Protein AF-E0TIT5-F1 (afdb_monomer_lite)

Structure (mmCIF, N/CA/C/O backbone):
data_AF-E0TIT5-F1
#
_entry.id   AF-E0TIT5-F1
#
loop_
_atom_site.group_PDB
_atom_site.id
_atom_site.type_symbol
_atom_site.label_atom_id
_atom_site.label_alt_id
_atom_site.label_comp_id
_atom_site.label_asym_id
_atom_site.label_entity_id
_atom_site.label_seq_id
_atom_site.pdbx_PDB_ins_code
_atom_site.Cartn_x
_atom_site.Cartn_y
_atom_site.Cartn_z
_atom_site.occupancy
_atom_site.B_iso_or_equiv
_atom_site.auth_seq_id
_atom_site.auth_comp_id
_atom_site.auth_asym_id
_atom_site.auth_atom_id
_atom_site.pdbx_PDB_model_num
ATOM 1 N N . MET A 1 1 ? -2.519 -15.395 21.939 1.00 48.38 1 MET A N 1
ATOM 2 C CA . MET A 1 1 ? -2.012 -14.824 20.669 1.00 48.38 1 MET A CA 1
ATOM 3 C C . MET A 1 1 ? -3.014 -13.786 20.172 1.00 48.38 1 MET A C 1
ATOM 5 O O . MET A 1 1 ? -4.092 -14.163 19.736 1.00 48.38 1 MET A O 1
ATOM 9 N N . ASN A 1 2 ? -2.722 -12.489 20.317 1.00 56.88 2 ASN A N 1
ATOM 10 C CA . ASN A 1 2 ? -3.673 -11.427 19.960 1.00 56.88 2 ASN A CA 1
ATOM 11 C C . ASN A 1 2 ? -3.554 -11.068 18.476 1.00 56.88 2 ASN A C 1
ATOM 13 O O . ASN A 1 2 ? -2.645 -10.344 18.075 1.00 56.88 2 ASN A O 1
ATOM 17 N N . ASN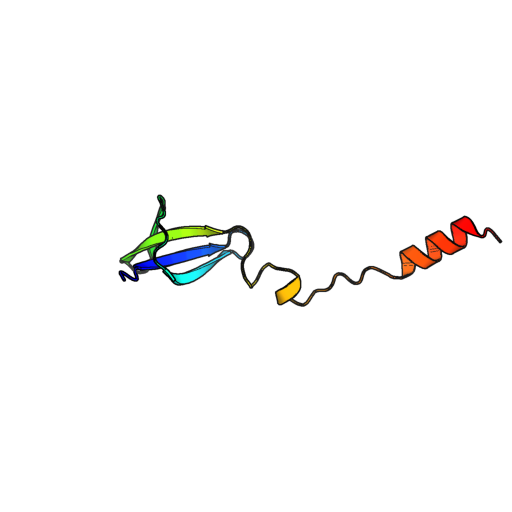 A 1 3 ? -4.501 -11.552 17.675 1.00 63.03 3 ASN A N 1
ATOM 18 C CA . ASN A 1 3 ? -4.579 -11.266 16.247 1.00 63.03 3 ASN A CA 1
ATOM 19 C C . ASN A 1 3 ? -5.298 -9.928 16.035 1.00 63.03 3 ASN A C 1
ATOM 21 O O . ASN A 1 3 ? -6.507 -9.828 16.249 1.00 63.03 3 ASN A O 1
ATOM 25 N N . LYS A 1 4 ? -4.567 -8.888 15.626 1.00 76.19 4 LYS A N 1
ATOM 26 C CA . LYS A 1 4 ? -5.141 -7.575 15.298 1.00 76.19 4 LYS A CA 1
ATOM 27 C C . LYS A 1 4 ? -5.330 -7.473 13.786 1.00 76.19 4 LYS A C 1
ATOM 29 O O . LYS A 1 4 ? -4.528 -7.989 13.016 1.00 76.19 4 LYS A O 1
ATOM 34 N N . LYS A 1 5 ? -6.405 -6.823 13.340 1.00 79.62 5 LYS A N 1
ATOM 35 C CA . LYS A 1 5 ? -6.618 -6.552 11.910 1.00 79.62 5 LYS A CA 1
ATOM 36 C C . LYS A 1 5 ? -5.803 -5.324 11.511 1.00 79.62 5 LYS A C 1
ATOM 38 O O . LYS A 1 5 ? -5.968 -4.260 12.109 1.00 79.62 5 LYS A O 1
ATOM 43 N N . ILE A 1 6 ? -4.930 -5.485 10.524 1.00 83.12 6 ILE A N 1
ATOM 44 C CA . ILE A 1 6 ? -4.032 -4.446 10.013 1.00 83.12 6 ILE A CA 1
ATOM 45 C C . ILE A 1 6 ? -4.363 -4.215 8.539 1.00 83.12 6 ILE A C 1
ATOM 47 O O . ILE A 1 6 ? -4.628 -5.168 7.806 1.00 83.12 6 ILE A O 1
ATOM 51 N N . ILE A 1 7 ? -4.372 -2.949 8.125 1.00 83.31 7 ILE A N 1
ATOM 52 C CA . ILE A 1 7 ? -4.477 -2.547 6.725 1.00 83.31 7 ILE A CA 1
ATOM 53 C C . ILE A 1 7 ? -3.068 -2.379 6.168 1.00 83.31 7 ILE A C 1
ATOM 55 O O . ILE A 1 7 ? -2.293 -1.542 6.632 1.00 83.31 7 ILE A O 1
ATOM 59 N N . PHE A 1 8 ? -2.767 -3.153 5.139 1.00 83.69 8 PHE A N 1
ATOM 60 C CA . PHE A 1 8 ? -1.587 -2.992 4.314 1.00 83.69 8 PHE A CA 1
ATOM 61 C C . PHE A 1 8 ? -1.948 -2.142 3.104 1.00 83.69 8 PHE A C 1
ATOM 63 O O . PHE A 1 8 ? -2.894 -2.467 2.391 1.00 83.69 8 PHE A O 1
ATOM 70 N N . PHE A 1 9 ? -1.225 -1.047 2.903 1.00 82.00 9 PHE A N 1
ATOM 71 C CA . PHE A 1 9 ? -1.349 -0.187 1.734 1.00 82.00 9 PHE A CA 1
ATOM 72 C C . PHE A 1 9 ? -0.113 -0.358 0.866 1.00 82.00 9 PHE A C 1
ATOM 74 O O . PHE A 1 9 ? 0.995 -0.048 1.309 1.00 82.00 9 PHE A O 1
ATOM 81 N N . ASP A 1 10 ? -0.316 -0.854 -0.346 1.00 82.19 10 ASP A N 1
ATOM 82 C CA . ASP A 1 10 ? 0.722 -0.894 -1.362 1.00 82.19 10 ASP A CA 1
ATOM 83 C C . ASP A 1 10 ? 0.781 0.457 -2.083 1.00 82.19 10 ASP A C 1
ATOM 85 O O . ASP A 1 10 ? -0.226 0.930 -2.611 1.00 82.19 10 ASP A O 1
ATOM 89 N N . ILE A 1 11 ? 1.961 1.073 -2.092 1.00 76.50 11 ILE A N 1
ATOM 90 C CA . ILE A 1 11 ? 2.213 2.361 -2.752 1.00 76.50 11 ILE A CA 1
ATOM 91 C C . ILE A 1 11 ? 2.224 2.199 -4.277 1.00 76.50 11 ILE A C 1
ATOM 93 O O . ILE A 1 11 ? 1.791 3.093 -4.996 1.00 76.50 11 ILE A O 1
ATOM 97 N N . SER A 1 12 ? 2.711 1.060 -4.769 1.00 72.88 12 SER A N 1
ATOM 98 C CA . SER A 1 12 ? 2.902 0.818 -6.203 1.00 72.88 12 SER A CA 1
ATOM 99 C C . SER A 1 12 ? 1.592 0.519 -6.933 1.00 72.88 12 SER A C 1
ATOM 101 O O . SER A 1 12 ? 1.397 0.951 -8.066 1.00 72.88 12 SER A O 1
ATOM 103 N N . SER A 1 13 ? 0.677 -0.173 -6.256 1.00 65.94 13 SER A N 1
ATOM 104 C CA . SER A 1 13 ? -0.580 -0.655 -6.841 1.00 65.94 13 SER A CA 1
ATOM 105 C C . SER A 1 13 ? -1.816 0.054 -6.274 1.00 65.94 13 SER A C 1
ATOM 107 O O . SER A 1 13 ? -2.935 -0.301 -6.627 1.00 65.94 13 SER A O 1
ATOM 109 N N . ASN A 1 14 ? -1.641 1.008 -5.345 1.00 75.81 14 ASN A N 1
ATOM 110 C CA . ASN A 1 14 ? -2.709 1.659 -4.567 1.00 75.81 14 ASN A CA 1
ATOM 111 C C . ASN A 1 14 ? -3.708 0.689 -3.892 1.00 75.81 14 ASN A C 1
ATOM 113 O O . ASN A 1 14 ? -4.804 1.086 -3.479 1.00 75.81 14 ASN A O 1
ATOM 117 N N . ASN A 1 15 ? -3.322 -0.576 -3.723 1.00 77.44 15 ASN A N 1
ATOM 118 C CA . ASN A 1 15 ? -4.180 -1.628 -3.197 1.00 77.44 15 ASN A CA 1
ATOM 119 C C . ASN A 1 15 ? -4.139 -1.671 -1.664 1.00 77.44 15 ASN A C 1
ATOM 121 O O . ASN A 1 15 ? -3.103 -1.439 -1.036 1.00 77.44 15 ASN A O 1
ATOM 125 N N . LYS A 1 16 ? -5.294 -1.967 -1.051 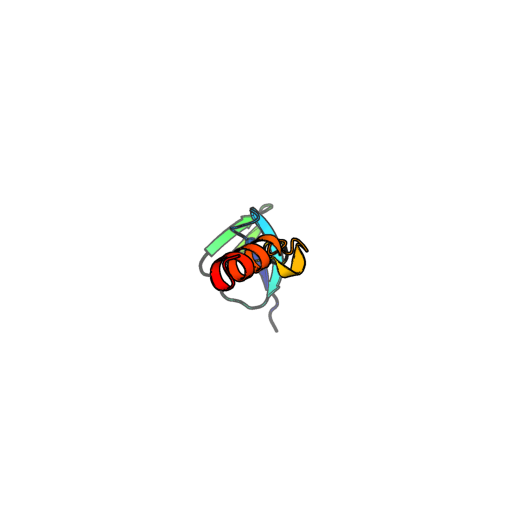1.00 83.69 16 LYS A N 1
ATOM 126 C CA . LYS A 1 16 ? -5.469 -2.054 0.408 1.00 83.69 16 LYS A CA 1
ATOM 127 C C . LYS A 1 16 ? -5.914 -3.456 0.808 1.00 83.69 16 LYS A C 1
ATOM 129 O O . LYS A 1 16 ? -7.014 -3.870 0.455 1.00 83.69 16 LYS A O 1
ATOM 134 N N . PHE A 1 17 ? -5.108 -4.145 1.610 1.00 84.00 17 PHE A N 1
ATOM 135 C 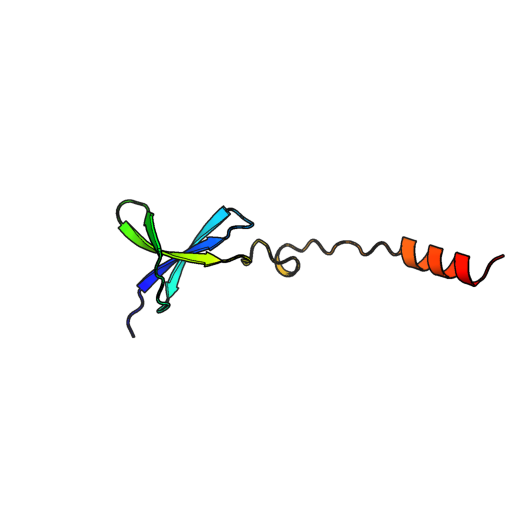CA . PHE A 1 17 ? -5.410 -5.487 2.113 1.00 84.00 17 PHE A CA 1
ATOM 136 C C . PHE A 1 17 ? -5.642 -5.457 3.622 1.00 84.00 17 PHE A C 1
ATOM 138 O O . PHE A 1 17 ? -4.862 -4.855 4.355 1.00 84.00 17 PHE A O 1
ATOM 145 N N . ILE A 1 18 ? -6.700 -6.115 4.102 1.00 84.44 18 ILE A N 1
ATOM 146 C CA . ILE A 1 18 ? -6.948 -6.298 5.539 1.00 84.44 18 ILE A CA 1
ATOM 147 C C . ILE A 1 18 ? -6.499 -7.707 5.907 1.00 84.44 18 ILE A C 1
ATOM 149 O O . ILE A 1 18 ? -7.085 -8.678 5.437 1.00 84.44 18 ILE A O 1
ATOM 153 N N . ILE A 1 19 ? -5.484 -7.822 6.759 1.00 84.44 19 ILE A N 1
ATOM 154 C CA . ILE A 1 19 ? -4.925 -9.114 7.175 1.00 84.44 19 ILE A CA 1
ATOM 155 C C . ILE A 1 19 ? -4.829 -9.151 8.703 1.00 84.44 19 ILE A C 1
ATOM 157 O O . ILE A 1 19 ? -4.596 -8.131 9.361 1.00 84.44 19 ILE A O 1
ATOM 161 N N . ASN A 1 20 ? -5.023 -10.334 9.282 1.00 84.38 20 ASN A N 1
ATOM 162 C CA . ASN A 1 20 ? -4.783 -10.571 10.700 1.00 84.38 20 ASN A CA 1
ATOM 163 C C . ASN A 1 20 ? -3.274 -10.679 10.951 1.00 84.38 20 ASN A C 1
ATOM 165 O O . ASN A 1 20 ? -2.618 -11.570 10.421 1.00 84.38 20 ASN A O 1
ATOM 169 N N . SER A 1 21 ? -2.719 -9.784 11.762 1.00 78.44 21 SER A N 1
ATOM 170 C CA . SER A 1 21 ? -1.294 -9.767 12.079 1.00 78.44 21 SER A CA 1
ATOM 171 C C . SER A 1 21 ? -1.029 -9.157 13.462 1.00 78.44 21 SER A C 1
ATOM 173 O O . SER A 1 21 ? -1.858 -8.435 14.017 1.00 78.44 21 SER A O 1
ATOM 175 N N . ASN A 1 22 ? 0.128 -9.471 14.049 1.00 79.12 22 ASN A N 1
ATOM 176 C CA . ASN A 1 22 ? 0.576 -8.933 15.341 1.00 79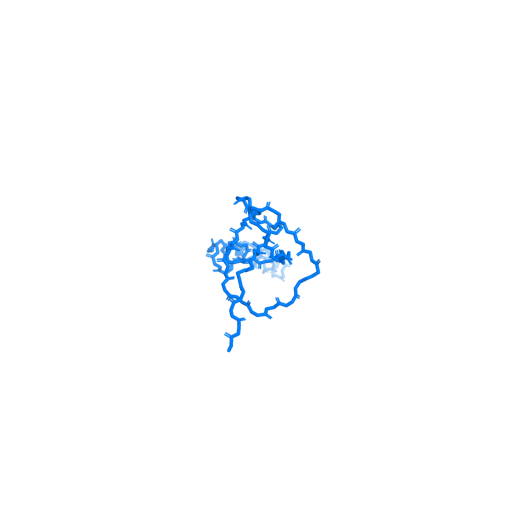.12 22 ASN A CA 1
ATOM 177 C C . ASN A 1 22 ? 1.649 -7.832 15.182 1.00 79.12 22 ASN A C 1
ATOM 179 O O . ASN A 1 22 ? 2.358 -7.490 16.127 1.00 79.12 22 ASN A O 1
ATOM 183 N N . ILE A 1 23 ? 1.803 -7.283 13.974 1.00 79.25 23 ILE A N 1
ATOM 184 C CA . ILE A 1 23 ? 2.793 -6.238 13.697 1.00 79.25 23 ILE A CA 1
ATOM 185 C C . ILE A 1 23 ? 2.356 -4.915 14.348 1.00 79.25 23 ILE A C 1
ATOM 187 O O . ILE A 1 23 ? 1.192 -4.516 14.292 1.00 79.25 23 ILE A O 1
ATOM 191 N N . LYS A 1 24 ? 3.304 -4.210 14.975 1.00 71.25 24 LYS A N 1
ATOM 192 C CA . LYS A 1 24 ? 3.082 -2.876 15.549 1.00 71.25 24 LYS A CA 1
ATOM 193 C C . LYS A 1 24 ? 3.328 -1.818 14.468 1.00 71.25 24 LYS A C 1
ATOM 195 O O . LYS A 1 24 ? 4.443 -1.720 13.967 1.00 71.25 24 LYS A O 1
ATOM 200 N N . SER A 1 25 ? 2.324 -1.009 14.130 1.00 74.94 25 SER A N 1
ATOM 201 C CA . SER A 1 25 ? 2.490 0.158 13.251 1.00 74.94 25 SER A CA 1
ATOM 202 C C . SER A 1 25 ? 2.269 1.459 14.025 1.00 74.94 25 SER A C 1
ATOM 204 O O . SER A 1 25 ? 1.468 1.510 14.957 1.00 74.94 25 SER A O 1
ATOM 206 N N . LYS A 1 26 ? 2.991 2.520 13.646 1.00 76.38 26 LYS A N 1
ATOM 207 C CA . LYS A 1 26 ? 2.806 3.871 14.210 1.00 76.38 26 LYS A CA 1
ATOM 208 C C . LYS A 1 26 ? 1.642 4.618 13.550 1.00 76.38 26 LYS A C 1
ATOM 210 O O . LYS A 1 26 ? 1.018 5.469 14.172 1.00 76.38 26 LYS A O 1
ATOM 215 N N . ASN A 1 27 ? 1.340 4.270 12.299 1.00 79.81 27 ASN A N 1
ATOM 216 C CA . ASN A 1 27 ? 0.345 4.961 11.491 1.00 79.81 27 ASN A CA 1
ATOM 217 C C . ASN A 1 27 ? -1.026 4.295 11.636 1.00 79.81 27 ASN A C 1
ATOM 219 O O . ASN A 1 27 ? -1.126 3.065 11.680 1.00 79.81 27 ASN A O 1
ATOM 223 N N . PHE A 1 28 ? -2.077 5.115 11.657 1.00 80.50 28 PHE A N 1
ATOM 224 C CA . PHE A 1 28 ? -3.470 4.681 11.710 1.00 80.50 28 PHE A CA 1
ATOM 225 C C . PHE A 1 28 ? -4.235 5.223 10.511 1.00 80.50 28 PHE A C 1
ATOM 227 O O . PHE A 1 28 ? -3.984 6.341 10.065 1.00 80.50 28 PHE A O 1
ATOM 234 N N . ILE A 1 29 ? -5.199 4.447 10.025 1.00 82.62 29 ILE A N 1
ATOM 235 C CA . ILE A 1 29 ? -6.160 4.903 9.026 1.00 82.62 29 ILE A CA 1
ATOM 236 C C . ILE A 1 29 ? -7.575 4.586 9.506 1.00 82.62 29 ILE A C 1
ATOM 238 O O . ILE A 1 29 ? -7.825 3.536 10.107 1.00 82.62 29 ILE A O 1
ATOM 242 N N . ILE A 1 30 ? -8.499 5.513 9.268 1.00 79.62 30 ILE A N 1
ATOM 243 C CA . ILE A 1 30 ? -9.922 5.289 9.508 1.00 79.62 30 ILE A CA 1
ATOM 244 C C . ILE A 1 30 ? -10.480 4.713 8.214 1.00 79.62 30 ILE A C 1
ATOM 246 O O . ILE A 1 30 ? -10.461 5.367 7.173 1.00 79.62 30 ILE A O 1
ATOM 250 N N . PHE A 1 31 ? -10.933 3.467 8.265 1.00 76.25 31 PHE A N 1
ATOM 251 C CA . PHE A 1 31 ? -11.533 2.799 7.119 1.00 76.25 31 PHE A CA 1
ATOM 252 C C . PHE A 1 31 ? -12.862 2.189 7.548 1.00 76.25 31 PHE A C 1
ATOM 254 O O . PHE A 1 31 ? -12.910 1.444 8.527 1.00 76.25 31 PHE A O 1
ATOM 261 N N . LYS A 1 32 ? -13.948 2.525 6.839 1.00 75.50 32 LYS A N 1
ATOM 262 C CA . LYS A 1 32 ? -15.314 2.062 7.155 1.00 75.50 32 LYS A CA 1
ATOM 263 C C . LYS A 1 32 ? -15.688 2.283 8.634 1.00 75.50 32 LYS A C 1
ATOM 265 O O . LYS A 1 32 ? -16.139 1.364 9.314 1.00 75.50 32 LYS A O 1
ATOM 270 N N . ASN A 1 33 ? -15.419 3.489 9.141 1.00 77.94 33 ASN A N 1
ATOM 271 C CA . ASN A 1 33 ? -15.689 3.929 10.520 1.00 77.94 33 ASN A CA 1
ATOM 272 C C . ASN A 1 33 ? -14.986 3.110 11.623 1.00 77.94 33 ASN A C 1
ATOM 274 O O . ASN A 1 33 ? -15.336 3.219 12.796 1.00 77.94 33 ASN A O 1
ATOM 278 N N . LYS A 1 34 ? -13.966 2.313 11.278 1.00 77.50 34 LYS A N 1
ATOM 279 C CA . LYS A 1 34 ? -13.120 1.591 12.235 1.00 77.50 34 LYS A CA 1
ATOM 280 C C . LYS A 1 34 ? -11.662 2.012 12.072 1.00 77.50 34 LYS A C 1
ATOM 282 O O . LYS A 1 34 ? -11.170 2.209 10.959 1.00 77.50 34 LYS A O 1
ATOM 287 N N . LYS A 1 35 ? -10.972 2.179 13.203 1.00 76.81 35 LYS A N 1
ATOM 288 C CA . LYS A 1 35 ? -9.555 2.550 13.245 1.00 76.81 35 LYS A CA 1
ATOM 289 C C . LYS A 1 35 ? -8.709 1.295 13.061 1.00 76.81 35 LYS A C 1
ATOM 291 O O . LYS A 1 35 ? -8.741 0.400 13.903 1.00 76.81 35 LYS A O 1
ATOM 296 N N . TYR A 1 36 ? -7.948 1.249 11.975 1.00 80.25 36 TYR A N 1
ATOM 297 C CA . TYR A 1 36 ? -7.017 0.163 11.692 1.00 80.25 36 TYR A CA 1
ATOM 298 C C . TYR A 1 36 ? -5.577 0.666 11.725 1.00 80.25 36 TYR A C 1
ATOM 300 O O . TYR A 1 36 ? -5.282 1.821 11.405 1.00 80.25 36 TYR A O 1
ATOM 308 N N . LEU A 1 37 ? -4.681 -0.232 12.121 1.00 80.88 37 LEU A N 1
ATOM 309 C CA . LEU A 1 37 ? -3.239 -0.057 11.998 1.00 80.88 37 LEU A CA 1
ATOM 310 C C . LEU A 1 37 ? -2.886 -0.050 10.506 1.00 80.88 37 LEU A C 1
ATOM 312 O O . LEU A 1 37 ? -3.334 -0.932 9.777 1.00 80.88 37 LEU A O 1
ATOM 316 N N . LEU A 1 38 ? -2.136 0.954 10.055 1.00 82.81 38 LEU A N 1
ATOM 317 C CA . LEU A 1 38 ? -1.710 1.104 8.667 1.00 82.81 38 LEU A CA 1
ATOM 318 C C . LEU A 1 38 ? -0.225 0.759 8.531 1.00 82.81 38 LEU A C 1
ATOM 320 O O . LEU A 1 38 ? 0.625 1.400 9.156 1.00 82.81 38 LEU A O 1
ATOM 324 N N . LEU A 1 39 ? 0.080 -0.189 7.651 1.00 83.56 39 LEU A N 1
ATOM 325 C CA . LEU A 1 39 ? 1.432 -0.469 7.177 1.00 83.56 39 LEU A CA 1
ATOM 326 C C . LEU A 1 39 ? 1.522 -0.129 5.695 1.00 83.56 39 LEU A C 1
ATOM 328 O O . LEU A 1 39 ? 0.761 -0.652 4.886 1.00 83.56 39 LEU A O 1
ATOM 332 N N . LYS A 1 40 ? 2.446 0.767 5.356 1.00 81.62 40 LYS A N 1
ATOM 333 C CA . LYS A 1 40 ? 2.779 1.077 3.967 1.00 81.62 40 LYS A CA 1
ATOM 334 C C . LYS A 1 40 ? 3.840 0.083 3.512 1.00 81.62 40 LYS A C 1
ATOM 336 O O . LYS A 1 40 ? 4.843 -0.074 4.204 1.00 81.62 40 LYS A O 1
ATOM 341 N N . ILE A 1 41 ? 3.593 -0.590 2.399 1.00 79.81 41 ILE A N 1
ATOM 342 C CA . ILE A 1 41 ? 4.522 -1.531 1.777 1.00 79.81 41 ILE A CA 1
ATOM 343 C C . ILE A 1 41 ? 4.812 -1.033 0.357 1.00 79.81 41 ILE A C 1
ATOM 345 O O . ILE A 1 41 ? 3.948 -0.442 -0.290 1.00 79.81 41 ILE A O 1
ATOM 349 N N . GLU A 1 42 ? 6.040 -1.243 -0.105 1.00 70.75 42 GLU A N 1
ATOM 350 C CA . GLU A 1 42 ? 6.494 -0.832 -1.439 1.00 70.75 42 GLU A CA 1
ATOM 351 C C . GLU A 1 42 ? 6.175 -1.867 -2.526 1.00 70.75 42 GLU A C 1
ATOM 353 O O . GLU A 1 42 ? 6.006 -1.509 -3.687 1.00 70.75 42 GLU A O 1
ATOM 358 N N . ILE A 1 43 ? 6.103 -3.148 -2.156 1.00 69.06 43 ILE A N 1
ATOM 359 C CA . ILE A 1 43 ? 5.922 -4.276 -3.070 1.00 69.06 43 ILE A CA 1
ATOM 360 C C . ILE A 1 43 ? 4.857 -5.214 -2.492 1.00 69.06 43 ILE A C 1
ATOM 362 O O . ILE A 1 43 ? 4.999 -5.705 -1.371 1.00 69.06 43 ILE A O 1
ATOM 366 N N . SER A 1 44 ? 3.803 -5.497 -3.250 1.00 71.88 44 SER A N 1
ATOM 367 C CA . SER A 1 44 ? 2.808 -6.515 -2.917 1.00 71.88 44 SER A CA 1
ATOM 368 C C . SER A 1 44 ? 2.786 -7.622 -3.969 1.00 71.88 44 SER A C 1
ATOM 370 O O . SER A 1 44 ? 3.512 -7.582 -4.966 1.00 71.88 44 SER A O 1
ATOM 372 N N . SER A 1 45 ? 1.937 -8.629 -3.750 1.00 68.75 45 SER A N 1
ATOM 373 C CA . SER A 1 45 ? 1.702 -9.693 -4.731 1.00 68.75 45 SER A CA 1
ATOM 374 C C . SER A 1 45 ? 1.306 -9.150 -6.109 1.00 68.75 45 SER A C 1
ATOM 376 O O . SER A 1 45 ? 1.527 -9.828 -7.100 1.00 68.75 45 SER A O 1
ATOM 378 N N . GLU A 1 46 ? 0.755 -7.938 -6.186 1.00 64.44 46 GLU A N 1
ATOM 379 C CA . GLU A 1 46 ? 0.330 -7.322 -7.445 1.00 64.44 46 GLU A CA 1
ATOM 380 C C . GLU A 1 46 ? 1.466 -6.584 -8.171 1.00 64.44 46 GLU A C 1
ATOM 382 O O . GLU A 1 46 ? 1.374 -6.331 -9.364 1.00 64.44 46 GLU A O 1
ATOM 387 N N . SER A 1 47 ? 2.554 -6.230 -7.485 1.00 62.38 47 SER A N 1
ATOM 388 C CA . SER A 1 47 ? 3.638 -5.434 -8.076 1.00 62.38 47 SER A CA 1
ATOM 389 C C . SER A 1 47 ? 4.933 -6.199 -8.277 1.00 62.38 47 SER A C 1
ATOM 391 O O . SER A 1 47 ? 5.820 -5.718 -8.987 1.00 62.38 47 SER A O 1
ATOM 393 N N . HIS A 1 48 ? 5.063 -7.411 -7.727 1.00 63.66 48 HIS A N 1
ATOM 394 C CA . HIS A 1 48 ? 6.245 -8.205 -8.018 1.00 63.66 48 HIS A CA 1
ATOM 395 C C . HIS A 1 48 ? 6.171 -8.775 -9.451 1.00 63.66 48 HIS A C 1
ATOM 397 O O . HIS A 1 48 ? 5.205 -9.475 -9.780 1.00 63.66 48 HIS A O 1
ATOM 403 N N . PRO A 1 49 ? 7.195 -8.549 -10.301 1.00 62.59 49 PRO A N 1
ATOM 404 C CA . PRO A 1 49 ? 7.239 -9.053 -11.681 1.00 62.59 49 PRO A CA 1
ATOM 405 C C . PRO A 1 49 ? 7.097 -10.578 -11.791 1.00 62.59 49 PRO A C 1
ATOM 407 O O . PRO A 1 49 ? 6.706 -11.099 -12.832 1.00 62.59 49 PRO A O 1
ATOM 410 N N . PHE A 1 50 ? 7.410 -11.289 -10.704 1.00 66.19 50 PHE A N 1
ATOM 411 C CA . PHE A 1 50 ? 7.206 -12.728 -10.565 1.00 66.19 50 PHE A CA 1
ATOM 412 C C . PHE A 1 50 ? 5.721 -13.125 -10.579 1.00 66.19 50 PHE A C 1
ATOM 414 O O . PHE A 1 50 ? 5.363 -14.096 -11.236 1.00 66.19 50 PHE A O 1
ATOM 421 N N . TYR A 1 51 ? 4.857 -12.372 -9.890 1.00 64.69 51 TYR A N 1
ATOM 422 C CA . TYR A 1 51 ? 3.427 -12.677 -9.765 1.00 64.69 51 TYR A CA 1
ATOM 423 C C . TYR A 1 51 ? 2.601 -12.117 -10.928 1.00 64.69 51 TYR A C 1
ATOM 425 O O . TYR A 1 51 ? 1.644 -12.747 -11.361 1.00 64.69 51 TYR A O 1
ATOM 433 N N . THR A 1 52 ? 2.997 -10.970 -11.486 1.00 65.19 52 THR A N 1
ATOM 434 C CA . THR A 1 52 ? 2.301 -10.341 -12.627 1.00 65.19 52 THR A CA 1
ATOM 435 C C . THR A 1 52 ? 2.618 -10.979 -13.979 1.00 65.19 52 THR A C 1
ATOM 437 O O . THR A 1 52 ? 2.062 -10.568 -14.997 1.00 65.19 52 THR A O 1
ATOM 440 N N . GLY A 1 53 ? 3.519 -11.966 -14.029 1.00 58.50 53 GLY A N 1
ATOM 441 C CA . GLY A 1 53 ? 3.777 -12.789 -15.216 1.00 58.50 53 GLY A CA 1
ATOM 442 C C . GLY A 1 53 ? 4.402 -12.058 -16.411 1.00 58.50 53 GLY A C 1
ATOM 443 O O . GLY A 1 53 ? 4.795 -12.702 -17.384 1.00 58.50 53 GLY A O 1
ATOM 444 N N . LYS A 1 54 ? 4.569 -10.732 -16.352 1.00 57.66 54 LYS A N 1
ATOM 445 C CA . LYS A 1 54 ? 5.274 -9.945 -17.367 1.00 57.66 54 LYS A CA 1
ATOM 446 C C . LYS A 1 54 ? 6.775 -10.139 -17.193 1.00 57.66 54 LYS A C 1
ATOM 448 O O . LYS A 1 54 ? 7.496 -9.254 -16.730 1.00 57.66 54 LYS A O 1
ATOM 453 N N . LYS A 1 55 ? 7.265 -11.306 -17.616 1.00 58.94 55 LYS A N 1
ATOM 454 C CA . LYS A 1 55 ? 8.655 -11.438 -18.048 1.00 58.94 55 LYS A CA 1
ATOM 455 C C . LYS A 1 55 ? 8.860 -10.348 -19.093 1.00 58.94 55 LYS A C 1
ATOM 457 O O . LYS A 1 55 ? 8.301 -10.439 -20.183 1.00 58.94 55 LYS A O 1
ATOM 462 N N . LYS A 1 56 ? 9.628 -9.306 -18.757 1.00 56.81 56 LYS A N 1
ATOM 463 C CA . LYS A 1 56 ? 10.286 -8.495 -19.781 1.00 56.81 56 LYS A CA 1
ATOM 464 C C . LYS A 1 56 ? 10.968 -9.511 -20.683 1.00 56.81 56 LYS A C 1
ATOM 466 O O . LYS A 1 56 ? 11.867 -10.214 -20.222 1.00 56.81 56 LYS A O 1
ATOM 471 N N . LEU A 1 57 ? 10.449 -9.666 -21.898 1.00 58.12 57 LEU A N 1
ATOM 472 C CA . LEU A 1 57 ? 11.135 -10.368 -22.964 1.00 58.12 57 LEU A CA 1
ATOM 473 C C . LEU A 1 57 ? 12.498 -9.688 -23.017 1.00 58.12 57 LEU A C 1
ATOM 475 O O . LEU A 1 57 ? 12.608 -8.519 -23.366 1.00 58.12 57 LEU A O 1
ATOM 479 N N . ILE A 1 58 ? 13.515 -10.350 -22.474 1.00 60.66 58 ILE A N 1
ATOM 480 C CA . ILE A 1 58 ? 14.882 -9.883 -22.622 1.00 60.66 58 ILE A CA 1
ATOM 481 C C . ILE A 1 58 ? 15.176 -10.191 -24.078 1.00 60.66 58 ILE A C 1
ATOM 483 O O . ILE A 1 58 ? 15.467 -11.334 -24.430 1.00 60.66 58 ILE A O 1
ATOM 487 N N . ASP A 1 59 ? 14.941 -9.177 -24.902 1.00 59.22 59 ASP A N 1
ATOM 488 C CA . ASP A 1 59 ? 15.013 -9.205 -26.349 1.00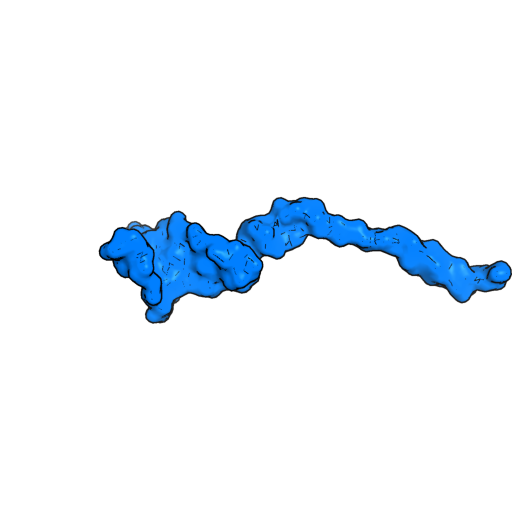 59.22 59 ASP A CA 1
ATOM 489 C C . ASP A 1 59 ? 16.309 -9.891 -26.791 1.00 59.22 59 ASP A C 1
ATOM 491 O O . ASP A 1 59 ? 17.426 -9.391 -26.617 1.00 59.22 59 ASP A O 1
ATOM 495 N N . ILE A 1 60 ? 16.151 -11.097 -27.337 1.00 61.25 60 ILE A N 1
ATOM 496 C CA . ILE A 1 60 ? 17.232 -11.952 -27.847 1.00 61.25 60 ILE A CA 1
ATOM 497 C C . ILE A 1 60 ? 18.028 -11.220 -28.946 1.00 61.25 60 ILE A C 1
ATOM 499 O O . ILE A 1 60 ? 19.216 -11.487 -29.140 1.00 61.25 60 ILE A O 1
ATOM 503 N N . THR A 1 61 ? 17.409 -10.225 -29.583 1.00 61.62 61 THR A N 1
ATOM 504 C CA . THR A 1 61 ? 17.974 -9.298 -30.571 1.00 61.62 61 THR A CA 1
ATOM 505 C C . THR A 1 61 ? 19.297 -8.672 -30.115 1.00 61.62 61 THR A C 1
ATOM 507 O O . THR A 1 61 ? 20.261 -8.660 -30.876 1.00 61.62 61 THR A O 1
ATOM 510 N N . GLY A 1 62 ? 19.436 -8.293 -28.837 1.00 64.75 62 GLY A N 1
ATOM 511 C CA . GLY A 1 62 ? 20.675 -7.680 -28.334 1.00 64.75 62 GLY A CA 1
ATOM 512 C C . GLY A 1 62 ? 21.871 -8.638 -28.199 1.00 64.75 62 GLY A C 1
ATOM 513 O O . GLY A 1 62 ? 23.017 -8.187 -28.104 1.00 64.75 62 GLY A O 1
ATOM 514 N N . ARG A 1 63 ? 21.644 -9.962 -28.172 1.00 67.62 63 ARG A N 1
ATOM 515 C CA . ARG A 1 63 ? 22.731 -10.962 -28.165 1.00 67.62 63 ARG A CA 1
ATOM 516 C C . ARG A 1 63 ? 23.297 -11.183 -29.567 1.00 67.62 63 ARG A C 1
ATOM 518 O O . ARG A 1 63 ? 24.517 -11.268 -29.692 1.00 67.62 63 ARG A O 1
ATOM 525 N N . ILE A 1 64 ? 22.441 -11.208 -30.592 1.00 70.44 64 ILE A N 1
ATOM 526 C CA . ILE A 1 64 ? 22.860 -11.297 -31.999 1.00 70.44 64 ILE A CA 1
ATOM 527 C C . ILE A 1 64 ? 23.657 -10.055 -32.411 1.00 70.44 64 ILE A C 1
ATOM 529 O O . ILE A 1 64 ? 24.746 -10.196 -32.962 1.00 70.44 64 ILE A O 1
ATOM 533 N N . ASP A 1 65 ? 23.219 -8.854 -32.030 1.00 69.94 65 ASP A N 1
ATOM 534 C CA . ASP A 1 65 ? 23.955 -7.623 -32.356 1.00 69.94 65 ASP A CA 1
ATOM 535 C C . ASP A 1 65 ? 25.352 -7.573 -31.716 1.00 69.94 65 ASP A C 1
ATOM 537 O O . ASP A 1 65 ? 26.311 -7.069 -32.306 1.00 69.94 65 ASP A O 1
ATOM 541 N N . LYS A 1 66 ? 25.504 -8.132 -30.507 1.00 72.81 66 LYS A N 1
ATOM 542 C CA . LYS A 1 66 ? 26.809 -8.257 -29.833 1.00 72.81 66 LYS A CA 1
ATOM 543 C C . LYS A 1 66 ? 27.702 -9.323 -30.467 1.00 72.81 66 LYS A C 1
ATOM 545 O O . LYS A 1 66 ? 28.921 -9.160 -30.444 1.00 72.81 66 LYS A O 1
ATOM 550 N N . PHE A 1 67 ? 27.121 -10.390 -31.012 1.00 73.00 67 PHE A N 1
ATOM 551 C CA . PHE A 1 67 ? 27.850 -11.413 -31.759 1.00 73.00 67 PHE A CA 1
ATOM 552 C C . PHE A 1 67 ? 28.348 -10.852 -33.099 1.00 73.00 67 PHE A C 1
ATOM 554 O O . PHE A 1 67 ? 29.550 -10.882 -33.357 1.00 73.00 67 PHE A O 1
ATOM 561 N N . ASN A 1 68 ? 27.469 -10.206 -33.870 1.00 75.75 68 ASN A N 1
ATOM 562 C CA . ASN A 1 68 ? 27.810 -9.571 -35.147 1.00 75.75 68 ASN A CA 1
ATOM 563 C C . ASN A 1 68 ? 28.883 -8.478 -34.982 1.00 75.75 68 ASN A C 1
ATOM 565 O O . ASN A 1 68 ? 29.825 -8.411 -35.767 1.00 75.75 68 ASN A O 1
ATOM 569 N N . LYS A 1 69 ? 28.828 -7.674 -33.906 1.00 76.31 69 LYS A N 1
ATOM 570 C CA . LYS A 1 69 ? 29.880 -6.684 -33.595 1.00 76.31 69 LYS A CA 1
ATOM 571 C C . LYS A 1 69 ? 31.243 -7.296 -33.261 1.00 76.31 69 LYS A C 1
ATOM 573 O O . LYS A 1 69 ? 32.254 -6.642 -33.504 1.00 76.31 69 LYS A O 1
ATOM 578 N N . LYS A 1 70 ? 31.283 -8.496 -32.670 1.00 73.56 70 LYS A N 1
ATOM 579 C CA . LYS A 1 70 ? 32.536 -9.182 -32.304 1.00 73.56 70 LYS A CA 1
ATOM 580 C C . LYS A 1 70 ? 33.168 -9.923 -33.477 1.00 73.56 70 LYS A C 1
ATOM 582 O O . LYS A 1 70 ? 34.388 -9.973 -33.544 1.00 73.56 70 LYS A O 1
ATOM 587 N N . PHE A 1 71 ? 32.352 -10.478 -34.369 1.00 77.31 71 PHE A N 1
ATOM 588 C CA . PHE A 1 71 ? 32.821 -11.336 -35.456 1.00 77.31 71 PHE A CA 1
ATOM 589 C C . PHE A 1 71 ? 32.935 -10.645 -36.821 1.00 77.31 71 PHE A C 1
ATOM 591 O O . PHE A 1 71 ? 33.291 -11.346 -37.756 1.00 77.31 71 PHE A O 1
ATOM 598 N N . LYS A 1 72 ? 32.669 -9.324 -36.915 1.00 59.25 72 LYS A N 1
ATOM 599 C CA . LYS A 1 72 ? 32.868 -8.441 -38.093 1.00 59.25 72 LYS A CA 1
ATOM 600 C C . LYS A 1 72 ? 33.237 -9.196 -39.384 1.00 59.25 72 LYS A C 1
ATOM 602 O O . LYS A 1 72 ? 34.411 -9.291 -39.740 1.00 59.25 72 LYS A O 1
ATOM 607 N N . ILE A 1 73 ? 32.200 -9.712 -40.041 1.00 57.00 73 ILE A N 1
ATOM 608 C CA . ILE A 1 73 ? 32.144 -9.823 -41.503 1.00 57.00 73 ILE A CA 1
ATOM 609 C C . ILE A 1 73 ? 31.751 -8.445 -42.029 1.00 57.00 73 ILE A C 1
ATOM 611 O O . ILE A 1 73 ? 30.919 -7.790 -41.352 1.00 57.00 73 ILE A O 1
#

Secondary structure (DSSP, 8-state):
---EEEEEEETTT--EEEEEE----SEEEEETTEEEEEEEES--TTT-TTTS-------THHHHHHHHHHH--

pLDDT: mean 72.37, std 9.07, range [48.38, 84.44]

Organism: Zinderia insecticola (strain CARI) (NCBI:txid871271)

Radius of gyration: 21.86 Å; chains: 1; bounding box: 49×20×62 Å

InterPro domains:
  IPR002150 Large ribosomal subunit protein bL31 type A/B [PF01197] (7-72)
  IPR002150 Large ribosomal subunit protein bL31 type A/B [PR01249] (38-53)
  IPR002150 Large ribosomal subunit protein bL31 type A/B [PR01249] (53-71)
  IPR002150 Large ribosomal subunit protein bL31 type A/B [PS01143] (42-63)
  IPR002150 Large ribosomal subunit protein bL31 type A/B [TIGR00105] (10-72)
  IPR034704 Large ribosomal subunit protei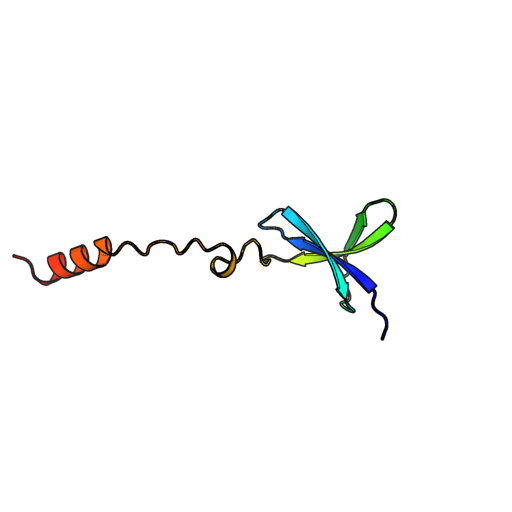n bL28/bL31-like superfamily [SSF143800] (11-72)
  IPR042105 Large ribosomal subunit protein bL31 superfamily [G3DSA:4.10.830.30] (2-73)

Foldseek 3Di:
DDFFWAWEAAPVPRDIDTDTDPDDAPDWDQDPNDIHGYDYDPDDCCRPCVNVVPPPPPPCVVVVVVVCVVVPD

Sequence (73 aa):
MNNKKIIFFDISSNNKFIINSNIKSKNFIIFKNKKYLLLKIEISSESHPFYTGKKKLIDITGRIDKFNKKFKI